Protein AF-A0A2I0VI64-F1 (afdb_monomer_lite)

Organism: NCBI:txid906689

Foldseek 3Di:
DDPPDDDDDPPDDDDVPPPDDDDDPVVLVVVPWDWDDDPQKIFIDDVPDGQWIFGDDPNDTDIDGPPPPPPPPD

Radius of gyration: 17.07 Å; chains: 1; bounding box: 36×51×39 Å

pLDDT: mean 81.03, std 15.77, range [40.03, 97.25]

Sequence (74 aa):
MHDVQVRILKDVRYVPDLKRNLISLGTLDDYGYVFRYEKGLLRILKGALVIIEGFKQDGLYVLQDATMMGETHV

InterPro domains:
  IPR054722 Retrovirus-related Pol polyprotein from transposon TNT 1-94-like, beta-barrel domain [PF22936] (4-33)

Structure (mmCIF, N/CA/C/O backbone):
data_AF-A0A2I0VI64-F1
#
_entry.id   AF-A0A2I0VI64-F1
#
loop_
_atom_site.group_PDB
_atom_site.id
_atom_site.type_symbol
_atom_site.label_atom_id
_atom_site.label_alt_id
_atom_site.label_comp_id
_atom_site.label_asym_id
_atom_site.label_entity_id
_atom_site.label_seq_id
_atom_site.pdbx_PDB_ins_code
_atom_site.Cartn_x
_atom_site.Cartn_y
_atom_site.Cartn_z
_atom_site.occupancy
_atom_site.B_iso_or_equiv
_atom_site.auth_seq_id
_atom_site.auth_comp_id
_atom_site.auth_asym_id
_atom_site.auth_atom_id
_atom_site.pdbx_PDB_model_num
ATOM 1 N N . MET A 1 1 ? -20.053 -32.840 5.568 1.00 55.28 1 MET A N 1
ATOM 2 C CA . MET A 1 1 ? -20.413 -31.704 6.441 1.00 55.28 1 MET A CA 1
ATOM 3 C C . MET A 1 1 ? -19.101 -31.020 6.784 1.00 55.28 1 MET A C 1
ATOM 5 O O . MET A 1 1 ? -18.218 -31.712 7.264 1.00 55.28 1 MET A O 1
ATOM 9 N N . HIS A 1 2 ? -18.904 -29.757 6.398 1.00 50.09 2 HIS A N 1
ATOM 10 C CA . HIS A 1 2 ? -17.679 -29.021 6.731 1.00 50.09 2 HIS A CA 1
ATOM 11 C C . HIS A 1 2 ? -17.940 -28.259 8.027 1.00 50.09 2 HIS A C 1
ATOM 13 O O . HIS A 1 2 ? -18.823 -27.402 8.052 1.00 50.09 2 HIS A O 1
ATOM 19 N N . ASP A 1 3 ? -17.214 -28.596 9.089 1.00 63.28 3 ASP A N 1
ATOM 20 C CA . ASP A 1 3 ? -17.260 -27.848 10.341 1.00 63.28 3 ASP A CA 1
ATOM 21 C C . ASP A 1 3 ? -16.796 -26.413 10.084 1.00 63.28 3 ASP A C 1
ATOM 23 O O . ASP A 1 3 ? -15.656 -26.163 9.682 1.00 63.28 3 ASP A O 1
ATOM 27 N N . VAL A 1 4 ? -17.696 -25.454 10.296 1.00 64.44 4 VAL A N 1
ATOM 28 C CA . VAL A 1 4 ? -17.358 -24.033 10.263 1.00 64.44 4 VAL A CA 1
ATOM 29 C C . VAL A 1 4 ? -16.482 -23.755 11.483 1.00 64.44 4 VAL A C 1
ATOM 31 O O . VAL A 1 4 ? -16.975 -23.572 12.594 1.00 64.44 4 VAL A O 1
ATOM 34 N N . GLN A 1 5 ? -15.161 -23.747 11.293 1.00 70.00 5 GLN A N 1
ATOM 35 C CA . GLN A 1 5 ? -14.236 -23.284 12.325 1.00 70.00 5 GLN A CA 1
ATOM 36 C C . GLN A 1 5 ? -14.441 -21.784 12.545 1.00 70.00 5 GLN A C 1
ATOM 38 O O . GLN A 1 5 ? -14.015 -20.956 11.741 1.00 70.00 5 GLN A O 1
ATOM 43 N N . VAL A 1 6 ? -15.055 -21.430 13.672 1.00 73.88 6 VAL A N 1
ATOM 44 C CA . VAL A 1 6 ? -15.099 -20.049 14.153 1.00 73.88 6 VAL A CA 1
ATOM 45 C C . VAL A 1 6 ? -13.713 -19.690 14.689 1.00 73.88 6 VAL A C 1
ATOM 47 O O . VAL A 1 6 ? -13.277 -20.2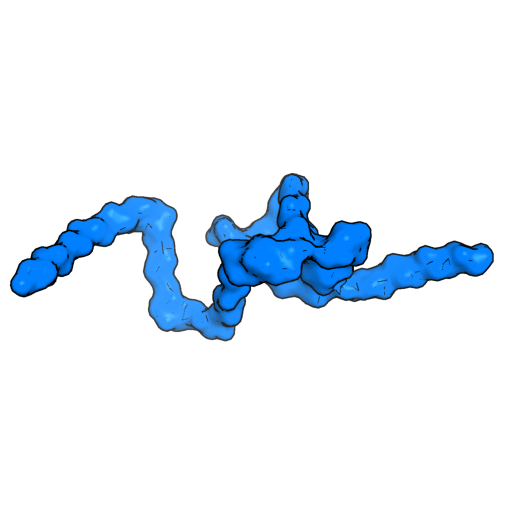15 15.712 1.00 73.88 6 VAL A O 1
ATOM 50 N N . ARG A 1 7 ? -12.998 -18.797 13.995 1.00 76.25 7 ARG A N 1
ATOM 51 C CA . ARG A 1 7 ? -11.731 -18.223 14.473 1.00 76.25 7 ARG A CA 1
ATOM 52 C C . ARG A 1 7 ? -11.956 -16.801 14.961 1.00 76.25 7 ARG A C 1
ATOM 54 O O . ARG A 1 7 ? -12.411 -15.945 14.210 1.00 76.25 7 ARG A O 1
ATOM 61 N N . ILE A 1 8 ? -11.598 -16.554 16.218 1.00 81.56 8 ILE A N 1
ATOM 62 C CA . ILE A 1 8 ? -11.578 -15.214 16.804 1.00 81.56 8 ILE A CA 1
ATOM 63 C C . ILE A 1 8 ? -10.246 -14.570 16.429 1.00 81.56 8 ILE A C 1
ATOM 65 O O . ILE A 1 8 ? -9.189 -14.988 16.903 1.00 81.56 8 ILE A O 1
ATOM 69 N N . LEU A 1 9 ? -10.299 -13.555 15.572 1.00 79.25 9 LEU A N 1
ATOM 70 C CA . LEU A 1 9 ? -9.155 -12.697 15.293 1.00 79.25 9 LEU A CA 1
ATOM 71 C C . LEU A 1 9 ? -9.073 -11.640 16.397 1.00 79.25 9 LEU A C 1
ATOM 73 O O . LEU A 1 9 ? -10.016 -10.878 16.605 1.00 79.25 9 LEU A O 1
ATOM 77 N N . LYS A 1 10 ? -7.960 -11.626 17.131 1.00 81.06 10 LYS A N 1
ATOM 78 C CA . LYS A 1 10 ? -7.647 -10.560 18.090 1.00 81.06 10 LYS A CA 1
ATOM 79 C C . LYS A 1 10 ? -6.976 -9.406 17.343 1.00 81.06 10 LYS A C 1
ATOM 81 O O . LYS A 1 10 ? -6.384 -9.621 16.290 1.00 81.06 10 LYS A O 1
ATOM 86 N N . ASP A 1 11 ? -7.120 -8.194 17.870 1.00 74.62 11 ASP A N 1
ATOM 87 C CA . ASP A 1 11 ? -6.463 -6.981 17.357 1.00 74.62 11 ASP A CA 1
ATOM 88 C C . ASP A 1 11 ? -6.858 -6.563 15.927 1.00 74.62 11 ASP A C 1
ATOM 90 O O . ASP A 1 11 ? -6.137 -5.823 15.258 1.00 74.62 11 ASP A O 1
ATOM 94 N N . VAL A 1 12 ? -8.040 -6.983 15.463 1.00 69.31 12 VAL A N 1
ATOM 95 C CA . VAL A 1 12 ? -8.635 -6.520 14.200 1.00 69.31 12 VAL A CA 1
ATOM 96 C C . VAL A 1 12 ? -9.891 -5.699 14.469 1.00 69.31 12 VAL A C 1
ATOM 98 O O . VAL A 1 12 ? -10.687 -6.012 15.355 1.00 69.31 12 VAL A O 1
ATOM 101 N N . ARG A 1 13 ? -10.094 -4.635 13.690 1.00 73.62 13 ARG A N 1
ATOM 102 C CA . ARG A 1 13 ? -11.308 -3.817 13.754 1.00 73.62 13 ARG A CA 1
ATOM 103 C C . ARG A 1 13 ? -12.248 -4.237 12.629 1.00 73.62 13 ARG A C 1
ATOM 105 O O . ARG A 1 13 ? -11.930 -4.039 11.461 1.00 73.62 13 ARG A O 1
ATOM 112 N N . TYR A 1 14 ? -13.406 -4.792 12.978 1.00 72.69 14 TYR A N 1
ATOM 113 C CA . TYR A 1 14 ? -14.502 -4.963 12.026 1.00 72.69 14 TYR A CA 1
ATOM 114 C C . TYR A 1 14 ? -15.108 -3.588 11.723 1.00 72.69 14 TYR A C 1
ATOM 116 O O . TYR A 1 14 ? -15.524 -2.883 12.642 1.00 72.69 14 TYR A O 1
ATOM 124 N N . VAL A 1 15 ? -15.113 -3.185 10.451 1.00 73.62 15 VAL A N 1
ATOM 125 C CA . VAL A 1 15 ? -15.641 -1.886 10.007 1.00 73.62 15 VAL A CA 1
ATOM 126 C C . VAL A 1 15 ? -16.799 -2.144 9.036 1.00 73.62 15 VAL A C 1
ATOM 128 O O . VAL A 1 15 ? -16.572 -2.177 7.827 1.00 73.62 15 VAL A O 1
ATOM 131 N N . PRO A 1 16 ? -18.026 -2.376 9.542 1.00 72.56 16 PRO A N 1
ATOM 132 C CA . PRO A 1 16 ? -19.175 -2.716 8.699 1.00 72.56 16 PRO A CA 1
ATOM 133 C C . PRO A 1 16 ? -19.524 -1.609 7.694 1.00 72.56 16 PRO A C 1
ATOM 135 O O . PRO A 1 16 ? -19.943 -1.906 6.581 1.00 72.56 16 PRO A O 1
ATOM 138 N N . ASP A 1 17 ? -19.269 -0.348 8.048 1.00 72.19 17 ASP A N 1
ATOM 139 C CA . ASP A 1 17 ? -19.561 0.823 7.213 1.00 72.19 17 ASP A CA 1
ATOM 140 C C . ASP A 1 17 ? -18.335 1.340 6.447 1.00 72.19 17 ASP A C 1
ATOM 142 O O . ASP A 1 17 ? -18.225 2.542 6.184 1.00 72.19 17 ASP A O 1
ATOM 146 N N . LEU A 1 18 ? -17.357 0.484 6.125 1.00 73.12 18 LEU A N 1
ATOM 147 C CA . LEU A 1 18 ? -16.182 0.925 5.375 1.00 73.12 18 LEU A CA 1
ATOM 148 C C . LEU A 1 18 ? -16.598 1.361 3.958 1.00 73.12 18 LEU A C 1
ATOM 150 O O . LEU A 1 18 ? -16.637 0.568 3.027 1.00 73.12 18 LEU A O 1
ATOM 154 N N . LYS A 1 19 ? -16.863 2.660 3.779 1.00 70.50 19 LYS A N 1
ATOM 155 C CA . LYS A 1 19 ? -17.211 3.287 2.487 1.00 70.50 19 LYS A CA 1
ATOM 156 C C . LYS A 1 19 ? -16.006 3.493 1.559 1.00 70.50 19 LYS A C 1
ATOM 158 O O . LYS A 1 19 ? -16.103 4.231 0.583 1.00 70.50 19 LYS A O 1
ATOM 163 N N . ARG A 1 20 ? -14.846 2.928 1.899 1.00 69.00 20 ARG A N 1
ATOM 164 C CA . ARG A 1 20 ? -13.600 3.076 1.138 1.00 69.00 20 ARG A CA 1
ATOM 165 C C . ARG A 1 20 ? -13.292 1.768 0.425 1.00 69.00 20 ARG A C 1
ATOM 167 O O . ARG A 1 20 ? -13.453 0.698 1.003 1.00 69.00 20 ARG A O 1
ATOM 174 N N . ASN A 1 21 ? -12.814 1.870 -0.809 1.00 77.75 21 ASN A N 1
ATOM 175 C CA . ASN A 1 21 ? -12.398 0.706 -1.578 1.00 77.75 21 ASN A CA 1
ATOM 176 C C . ASN A 1 21 ? -11.132 0.106 -0.953 1.00 77.75 21 ASN A C 1
ATOM 178 O O . ASN A 1 21 ? -10.162 0.820 -0.697 1.00 77.75 21 ASN A O 1
ATOM 182 N N . LEU A 1 22 ? -11.144 -1.203 -0.710 1.00 84.44 22 LEU A N 1
ATOM 183 C CA . LEU A 1 22 ? -9.948 -1.945 -0.325 1.00 84.44 22 LEU A CA 1
ATOM 184 C C . LEU A 1 22 ? -9.185 -2.342 -1.586 1.00 84.44 22 LEU A C 1
ATOM 186 O O . LEU A 1 22 ? -9.770 -2.893 -2.517 1.00 84.44 22 LEU A O 1
ATOM 190 N N . ILE A 1 23 ? -7.877 -2.091 -1.600 1.00 84.38 23 ILE A N 1
ATOM 191 C CA . ILE A 1 23 ? -6.993 -2.561 -2.667 1.00 84.38 23 ILE A CA 1
ATOM 192 C C . ILE A 1 23 ? -6.197 -3.753 -2.145 1.00 84.38 23 ILE A C 1
ATOM 194 O O . ILE A 1 23 ? -5.480 -3.651 -1.150 1.00 84.38 23 ILE A O 1
ATOM 198 N N . SER A 1 24 ? -6.342 -4.894 -2.818 1.00 88.50 24 SER A N 1
ATOM 199 C CA . SER A 1 24 ? -5.614 -6.117 -2.487 1.00 88.50 24 SER A CA 1
ATOM 200 C C . SER A 1 24 ? -4.152 -5.999 -2.914 1.00 88.50 24 SER A C 1
ATOM 202 O O . SER A 1 24 ? -3.856 -5.863 -4.102 1.00 88.50 24 SER A O 1
ATOM 204 N N . LEU A 1 25 ? -3.232 -6.097 -1.949 1.00 91.81 25 LEU A N 1
ATOM 205 C CA . LEU A 1 25 ? -1.797 -6.149 -2.240 1.00 91.81 25 LEU A CA 1
ATOM 206 C C . LEU A 1 25 ? -1.425 -7.416 -3.009 1.00 91.81 25 LEU A C 1
ATOM 208 O O . LEU A 1 25 ? -0.624 -7.328 -3.925 1.00 91.81 25 LEU A O 1
ATOM 212 N N . GLY A 1 26 ? -2.037 -8.563 -2.692 1.00 93.88 26 GLY A N 1
ATOM 213 C CA . GLY A 1 26 ? -1.778 -9.815 -3.412 1.00 93.88 26 GLY A CA 1
ATOM 214 C C . GLY A 1 26 ? -2.176 -9.720 -4.884 1.00 93.88 26 GLY A C 1
ATOM 215 O O . GLY A 1 26 ? -1.419 -10.107 -5.757 1.00 93.88 26 GLY A O 1
ATOM 216 N N . THR A 1 27 ? -3.309 -9.079 -5.176 1.00 94.56 27 THR A N 1
ATOM 217 C CA . THR A 1 27 ? -3.728 -8.843 -6.565 1.00 94.56 27 THR A CA 1
ATOM 218 C C . THR A 1 27 ? -2.756 -7.924 -7.304 1.00 94.56 27 THR A C 1
ATOM 220 O O . THR A 1 27 ? -2.453 -8.145 -8.470 1.00 94.56 27 THR A O 1
ATOM 223 N N . LEU A 1 28 ? -2.260 -6.878 -6.643 1.00 93.25 28 LEU A N 1
ATOM 224 C CA . LEU A 1 28 ? -1.249 -5.997 -7.224 1.00 93.25 28 LEU A CA 1
ATOM 225 C C . LEU A 1 28 ? 0.107 -6.713 -7.402 1.00 93.25 28 LEU A C 1
ATOM 227 O O . LEU A 1 28 ? 0.790 -6.464 -8.392 1.00 93.25 28 LEU A O 1
ATOM 231 N N . ASP A 1 29 ? 0.476 -7.620 -6.499 1.00 95.19 29 ASP A N 1
ATOM 232 C CA . ASP A 1 29 ? 1.670 -8.466 -6.614 1.00 95.19 29 ASP A CA 1
ATOM 233 C C . ASP A 1 29 ? 1.571 -9.425 -7.811 1.00 95.19 29 ASP A C 1
ATOM 235 O O . ASP A 1 29 ? 2.480 -9.461 -8.639 1.00 95.19 29 ASP A O 1
ATOM 239 N N . ASP A 1 30 ? 0.419 -10.079 -7.999 1.00 97.25 30 ASP A N 1
ATOM 240 C CA . ASP A 1 30 ? 0.128 -10.916 -9.175 1.00 97.25 30 ASP A CA 1
ATOM 241 C C . ASP A 1 30 ? 0.231 -10.115 -10.484 1.00 97.25 30 ASP A C 1
ATOM 243 O O . ASP A 1 30 ? 0.700 -10.610 -11.512 1.00 97.25 30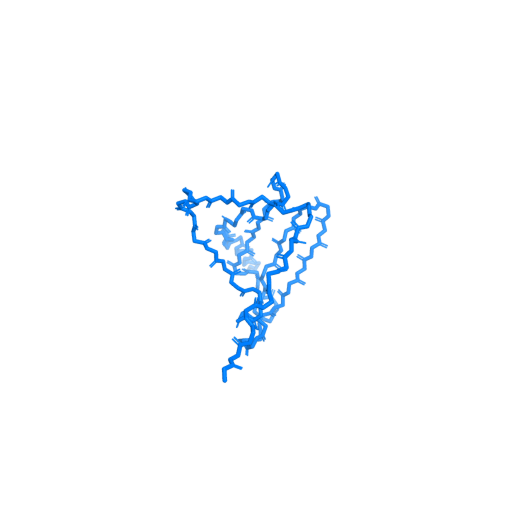 ASP A O 1
ATOM 247 N N . TYR A 1 31 ? -0.169 -8.840 -10.451 1.00 95.31 31 TYR A N 1
ATOM 248 C CA . TYR A 1 31 ? 0.004 -7.918 -11.571 1.00 95.31 31 TYR A CA 1
ATOM 249 C C . TYR A 1 31 ? 1.422 -7.352 -11.689 1.00 95.31 31 TYR A C 1
ATOM 251 O O . TYR A 1 31 ? 1.669 -6.569 -12.605 1.00 95.31 31 TYR A O 1
ATOM 259 N N . GLY A 1 32 ? 2.364 -7.712 -10.819 1.00 95.75 32 GLY A N 1
ATOM 260 C CA . GLY A 1 32 ? 3.765 -7.295 -10.863 1.00 95.75 32 GLY A CA 1
ATOM 261 C C . GLY A 1 32 ? 3.989 -5.835 -10.477 1.00 95.75 32 GLY A C 1
ATOM 262 O O . GLY A 1 32 ? 4.795 -5.150 -11.118 1.00 95.75 32 GLY A O 1
ATOM 263 N N . TYR A 1 33 ? 3.229 -5.327 -9.508 1.00 96.25 33 TYR A N 1
ATOM 264 C CA . TYR A 1 33 ? 3.520 -4.060 -8.841 1.00 96.25 33 TYR A CA 1
ATOM 265 C C . TYR A 1 33 ? 4.490 -4.276 -7.677 1.00 96.25 33 TYR A C 1
ATOM 267 O O . TYR A 1 33 ? 4.504 -5.322 -7.041 1.00 96.25 33 TYR A O 1
ATOM 275 N N . VAL A 1 34 ? 5.292 -3.256 -7.380 1.00 95.88 34 VAL A N 1
ATOM 276 C CA . VAL A 1 34 ? 6.252 -3.267 -6.272 1.00 95.88 34 VAL A CA 1
ATOM 277 C C . VAL A 1 34 ? 5.801 -2.292 -5.197 1.00 95.88 34 VAL A C 1
ATOM 279 O O . VAL A 1 34 ? 5.450 -1.152 -5.491 1.00 95.88 34 VAL A O 1
ATOM 282 N N . PHE A 1 35 ? 5.876 -2.713 -3.939 1.00 94.56 35 PHE A N 1
ATOM 283 C CA . PHE A 1 35 ? 5.531 -1.885 -2.787 1.00 94.56 35 PHE A CA 1
ATOM 284 C C . PHE A 1 35 ? 6.799 -1.450 -2.062 1.00 94.56 35 PHE A C 1
ATOM 286 O O . PHE A 1 35 ? 7.627 -2.279 -1.686 1.00 94.56 35 PHE A O 1
ATOM 293 N N . ARG A 1 36 ? 6.951 -0.147 -1.833 1.00 94.81 36 ARG A N 1
ATOM 294 C CA . ARG A 1 36 ? 8.011 0.410 -0.985 1.00 94.81 36 ARG A CA 1
ATOM 295 C C . ARG A 1 36 ? 7.374 1.171 0.157 1.00 94.81 36 ARG A C 1
ATOM 297 O O . ARG A 1 36 ? 6.473 1.970 -0.076 1.00 94.81 36 ARG A O 1
ATOM 304 N N . TYR A 1 37 ? 7.848 0.935 1.373 1.00 93.19 37 TYR A N 1
ATOM 305 C CA . TYR A 1 37 ? 7.344 1.616 2.555 1.00 93.19 37 TYR A CA 1
ATOM 306 C C . TYR A 1 37 ? 8.484 2.205 3.380 1.00 93.19 37 TYR A C 1
ATOM 308 O O . TYR A 1 37 ? 9.462 1.527 3.686 1.00 93.19 37 TYR A O 1
ATOM 316 N N . GLU A 1 38 ? 8.346 3.469 3.763 1.00 94.69 38 GLU A N 1
ATOM 317 C CA . GLU A 1 38 ? 9.297 4.152 4.637 1.00 94.69 38 GLU A CA 1
ATOM 318 C C . GLU A 1 38 ? 8.561 5.187 5.491 1.00 94.69 38 GLU A C 1
ATOM 320 O O . GLU A 1 38 ? 7.796 5.993 4.971 1.00 94.69 38 GLU A O 1
ATOM 325 N N . LYS A 1 39 ? 8.781 5.166 6.814 1.00 94.19 39 LYS A N 1
ATOM 326 C CA . LYS A 1 39 ? 8.255 6.174 7.761 1.00 94.19 39 LYS A CA 1
ATOM 327 C C . LYS A 1 39 ? 6.746 6.456 7.614 1.00 94.19 39 LYS A C 1
ATOM 329 O O . LYS A 1 39 ? 6.292 7.574 7.823 1.00 94.19 39 LYS A O 1
ATOM 334 N N . GLY A 1 40 ? 5.960 5.431 7.276 1.00 93.62 40 GLY A N 1
ATOM 335 C CA . GLY A 1 40 ? 4.508 5.545 7.111 1.00 93.62 40 GLY A CA 1
ATOM 336 C C . GLY A 1 40 ? 4.041 6.013 5.729 1.00 93.62 40 GLY A C 1
ATOM 337 O O . GLY A 1 40 ? 2.837 6.105 5.526 1.00 93.62 40 GLY A O 1
ATOM 338 N N . LEU A 1 41 ? 4.942 6.249 4.776 1.00 94.31 41 LEU A N 1
ATOM 339 C CA . LEU A 1 41 ? 4.619 6.415 3.360 1.00 94.31 41 LEU A CA 1
ATOM 340 C C . LEU A 1 41 ? 4.685 5.054 2.659 1.00 94.31 41 LEU A C 1
ATOM 342 O O . LEU A 1 41 ? 5.673 4.339 2.801 1.00 94.31 41 LEU A O 1
ATOM 346 N N . LEU A 1 42 ? 3.654 4.721 1.890 1.00 95.12 42 LEU A N 1
ATOM 347 C CA . LEU A 1 42 ? 3.590 3.611 0.947 1.00 95.12 42 LEU A CA 1
ATOM 348 C C . LEU A 1 42 ? 3.690 4.171 -0.473 1.00 95.12 42 LEU A C 1
ATOM 350 O O . LEU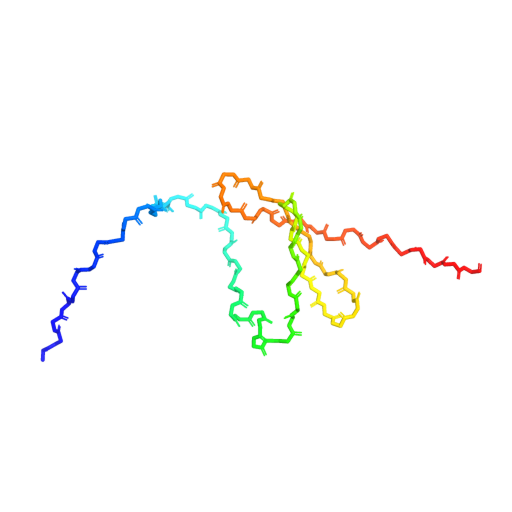 A 1 42 ? 2.966 5.093 -0.829 1.00 95.12 42 LEU A O 1
ATOM 354 N N . ARG A 1 43 ? 4.551 3.578 -1.296 1.00 95.06 43 ARG A N 1
ATOM 355 C CA . ARG A 1 43 ? 4.629 3.806 -2.740 1.00 95.06 43 ARG A CA 1
ATOM 356 C C . ARG A 1 43 ? 4.349 2.502 -3.461 1.00 95.06 43 ARG A C 1
ATOM 358 O O . ARG A 1 43 ? 4.980 1.489 -3.158 1.00 95.06 43 ARG A O 1
ATOM 365 N N . ILE A 1 44 ? 3.435 2.546 -4.419 1.00 94.06 44 ILE A N 1
ATOM 366 C CA . ILE A 1 44 ? 3.109 1.435 -5.310 1.00 94.06 44 ILE A CA 1
ATOM 367 C C . ILE A 1 44 ? 3.700 1.765 -6.674 1.00 94.06 44 ILE A C 1
ATOM 369 O O . ILE A 1 44 ? 3.372 2.795 -7.265 1.00 94.06 44 ILE A O 1
ATOM 373 N N . LEU A 1 45 ? 4.591 0.908 -7.162 1.00 94.56 45 LEU A N 1
ATOM 374 C CA . LEU A 1 45 ? 5.358 1.135 -8.377 1.00 94.56 45 LEU A CA 1
ATOM 375 C C . LEU A 1 45 ? 5.040 0.098 -9.447 1.00 94.56 45 LEU A C 1
ATOM 377 O O . LEU A 1 45 ? 4.806 -1.070 -9.143 1.00 94.56 45 LEU A O 1
ATOM 381 N N . LYS A 1 46 ? 5.130 0.510 -10.710 1.00 94.06 46 LYS A N 1
ATOM 382 C CA . LYS A 1 46 ? 5.186 -0.386 -11.867 1.00 94.06 46 LYS A CA 1
ATOM 383 C C . LY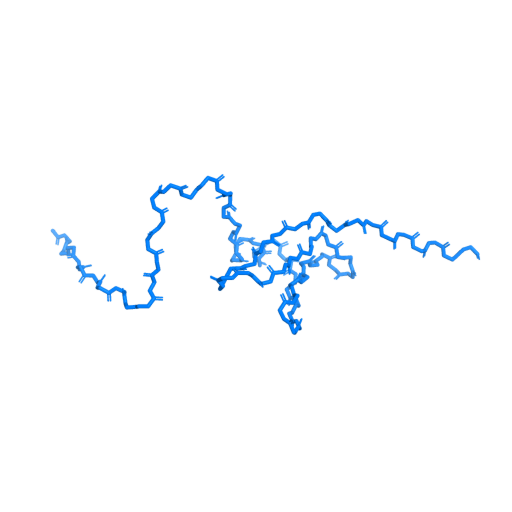S A 1 46 ? 6.502 -0.125 -12.597 1.00 94.06 46 LYS A C 1
ATOM 385 O O . LYS A 1 46 ? 6.674 0.904 -13.246 1.00 94.06 46 LYS A O 1
ATOM 390 N N . GLY A 1 47 ? 7.471 -1.024 -12.428 1.00 91.62 47 GLY A N 1
ATOM 391 C CA . GLY A 1 47 ? 8.856 -0.748 -12.820 1.00 91.62 47 GLY A CA 1
ATOM 392 C C . GLY A 1 47 ? 9.456 0.379 -11.969 1.00 91.62 47 GLY A C 1
ATOM 393 O O . GLY A 1 47 ? 9.450 0.295 -10.743 1.00 91.62 47 GLY A O 1
ATOM 394 N N . ALA A 1 48 ? 9.969 1.430 -12.613 1.00 90.31 48 ALA A N 1
ATOM 395 C CA . ALA A 1 48 ? 10.534 2.602 -11.932 1.00 90.31 48 ALA A CA 1
ATOM 396 C C . ALA A 1 48 ? 9.493 3.688 -11.596 1.00 90.31 48 ALA A C 1
ATOM 398 O O . ALA A 1 48 ? 9.799 4.609 -10.840 1.00 90.31 48 ALA A O 1
ATOM 399 N N . LEU A 1 49 ? 8.278 3.591 -12.145 1.00 91.88 49 LEU A N 1
ATOM 400 C CA . LEU A 1 49 ? 7.253 4.620 -12.004 1.00 91.88 49 LEU A CA 1
ATOM 401 C C . LEU A 1 49 ? 6.437 4.408 -10.730 1.00 91.88 49 LEU A C 1
ATOM 403 O O . LEU A 1 49 ? 5.920 3.313 -10.510 1.00 91.88 49 LEU A O 1
ATOM 407 N N . VAL A 1 50 ? 6.283 5.462 -9.927 1.00 92.44 50 VAL A N 1
ATOM 408 C CA . VAL A 1 50 ? 5.330 5.503 -8.810 1.00 92.44 50 VAL A CA 1
ATOM 409 C C . VAL A 1 50 ? 3.943 5.800 -9.375 1.00 92.44 50 VAL A C 1
ATOM 411 O O . VAL A 1 50 ? 3.746 6.822 -10.021 1.00 92.44 50 VAL A O 1
ATOM 414 N N . ILE A 1 51 ? 3.002 4.887 -9.150 1.00 91.94 51 ILE A N 1
ATOM 415 C CA . ILE A 1 51 ? 1.630 4.967 -9.670 1.00 91.94 51 ILE A CA 1
ATOM 416 C C . ILE A 1 51 ? 0.687 5.523 -8.605 1.00 91.94 51 ILE A C 1
ATOM 418 O O . ILE A 1 51 ? -0.187 6.329 -8.901 1.00 91.94 51 ILE A O 1
ATOM 422 N N . ILE A 1 52 ? 0.870 5.087 -7.358 1.00 92.69 52 ILE A N 1
ATOM 423 C CA . ILE A 1 52 ? 0.054 5.490 -6.214 1.00 92.69 52 ILE A CA 1
ATOM 424 C C . ILE A 1 52 ? 0.981 5.715 -5.026 1.00 92.69 52 ILE A C 1
ATOM 426 O O . ILE A 1 52 ? 1.908 4.932 -4.788 1.00 92.69 52 ILE A O 1
ATOM 430 N N . GLU A 1 53 ? 0.692 6.752 -4.251 1.00 93.75 53 GLU A N 1
ATOM 431 C CA . GLU A 1 53 ? 1.264 6.936 -2.924 1.00 93.75 53 GLU A CA 1
ATOM 432 C C . GLU A 1 53 ? 0.177 6.773 -1.865 1.00 93.75 53 GLU A C 1
ATOM 434 O O . GLU A 1 53 ? -1.014 6.844 -2.147 1.00 93.75 53 GLU A O 1
ATOM 439 N N . GLY A 1 54 ? 0.558 6.537 -0.620 1.00 93.50 54 GLY A N 1
ATOM 440 C CA . GLY A 1 54 ? -0.400 6.526 0.469 1.00 93.50 54 GLY A CA 1
ATOM 441 C C . GLY A 1 54 ? 0.258 6.707 1.814 1.00 93.50 54 GLY A C 1
ATOM 442 O O . GLY A 1 54 ? 1.375 6.250 2.037 1.00 93.50 54 GLY A O 1
ATOM 443 N N . PHE A 1 55 ? -0.447 7.346 2.735 1.00 94.81 55 PHE A N 1
ATOM 444 C CA . PHE A 1 55 ? 0.058 7.592 4.080 1.00 94.81 55 PHE A CA 1
ATOM 445 C C . PHE A 1 55 ? -0.645 6.711 5.097 1.00 94.81 55 PHE A C 1
ATOM 447 O O . PHE A 1 55 ? -1.850 6.468 5.016 1.00 94.81 55 PHE A O 1
ATOM 454 N N . LYS A 1 56 ? 0.120 6.232 6.076 1.00 93.50 56 LYS A N 1
ATOM 455 C CA . LYS A 1 56 ? -0.405 5.444 7.179 1.00 93.50 56 LYS A CA 1
ATOM 456 C C . LYS A 1 56 ? -1.192 6.346 8.131 1.00 93.50 56 LYS A C 1
ATOM 458 O O . LYS A 1 56 ? -0.617 7.209 8.786 1.00 93.50 56 LYS A O 1
ATOM 463 N N . GLN A 1 57 ? -2.484 6.083 8.257 1.00 90.00 57 GLN A N 1
ATOM 464 C CA . GLN A 1 57 ? -3.403 6.717 9.192 1.00 90.00 57 GLN A CA 1
ATOM 465 C C . GLN A 1 57 ? -4.203 5.628 9.915 1.00 90.00 57 GLN A C 1
ATOM 467 O O . GLN A 1 57 ? -4.776 4.745 9.281 1.00 90.00 57 GLN A O 1
ATOM 472 N N . ASP A 1 58 ? -4.210 5.658 11.250 1.00 87.06 58 ASP A N 1
ATOM 473 C CA . ASP A 1 58 ? -4.977 4.726 12.094 1.00 87.06 58 ASP A CA 1
ATOM 474 C C . ASP A 1 58 ? -4.749 3.235 11.768 1.00 87.06 58 ASP A C 1
ATOM 476 O O . ASP A 1 58 ? -5.644 2.399 11.879 1.00 87.06 58 ASP A O 1
ATOM 480 N N . GLY A 1 59 ? -3.523 2.895 11.352 1.00 83.81 59 GLY A N 1
ATOM 481 C CA . GLY A 1 59 ? -3.123 1.528 11.002 1.00 83.81 59 GLY A CA 1
ATOM 482 C C . GLY A 1 59 ? -3.344 1.135 9.537 1.00 83.81 59 GLY A C 1
ATOM 483 O O . GLY A 1 59 ? -2.844 0.087 9.135 1.00 83.81 59 GLY A O 1
ATOM 484 N N . LEU A 1 60 ? -4.001 1.971 8.730 1.00 87.62 60 LEU A N 1
ATOM 485 C CA . LEU A 1 60 ? -4.272 1.735 7.308 1.00 87.62 60 LEU A CA 1
ATOM 486 C C . LEU A 1 60 ? -3.499 2.712 6.424 1.00 87.62 60 LEU A C 1
ATOM 488 O O . LEU A 1 60 ? -3.239 3.837 6.830 1.00 87.62 60 LEU A O 1
ATOM 492 N N . TYR A 1 61 ? -3.167 2.310 5.198 1.00 91.25 61 TYR A N 1
ATOM 493 C CA . TYR A 1 61 ? -2.656 3.247 4.198 1.00 91.25 61 TYR A CA 1
ATOM 494 C C . TYR A 1 61 ? -3.822 3.878 3.447 1.00 91.25 61 TYR A C 1
ATOM 496 O O . TYR A 1 61 ? -4.594 3.189 2.781 1.00 91.25 61 TYR A O 1
ATOM 504 N N . VAL A 1 62 ? -3.948 5.194 3.562 1.00 90.81 62 VAL A N 1
ATOM 505 C CA . VAL A 1 62 ? -4.883 5.979 2.764 1.00 90.81 62 VAL A CA 1
ATOM 506 C C . VAL A 1 62 ? -4.164 6.361 1.485 1.00 90.81 62 VAL A C 1
ATOM 508 O O . VAL A 1 62 ? -3.197 7.119 1.518 1.00 90.81 62 VAL A O 1
ATOM 511 N N . LEU A 1 63 ? -4.612 5.774 0.381 1.00 90.88 63 LEU A N 1
ATOM 512 C CA . LEU A 1 63 ? -4.029 5.996 -0.933 1.00 90.88 63 LEU A CA 1
ATOM 513 C C . LEU A 1 63 ? -4.457 7.359 -1.482 1.00 90.88 63 LEU A C 1
ATOM 515 O O . LEU A 1 63 ? -5.605 7.772 -1.316 1.00 90.88 63 LEU A O 1
ATOM 519 N N . GLN A 1 64 ? -3.524 8.024 -2.143 1.00 87.19 64 GLN A N 1
ATOM 520 C CA . GLN A 1 64 ? -3.687 9.260 -2.888 1.00 87.19 64 GLN A CA 1
ATOM 521 C C . GLN A 1 64 ? -3.089 9.060 -4.283 1.00 87.19 64 GLN A C 1
ATOM 523 O O . GLN A 1 64 ? -2.134 8.293 -4.453 1.00 87.19 64 GLN A O 1
ATOM 528 N N . ASP A 1 65 ? -3.637 9.744 -5.283 1.00 75.62 65 ASP A N 1
ATOM 529 C CA . ASP A 1 65 ? -3.039 9.723 -6.614 1.00 75.62 65 ASP A CA 1
ATOM 530 C C . ASP A 1 65 ? -1.604 10.249 -6.530 1.00 75.62 65 ASP A C 1
ATOM 532 O O . ASP A 1 65 ? -1.337 11.290 -5.921 1.00 75.62 65 ASP A O 1
ATOM 536 N N . ALA A 1 66 ? -0.663 9.507 -7.116 1.00 68.56 66 ALA A N 1
ATOM 537 C CA . ALA A 1 66 ? 0.681 10.020 -7.289 1.00 68.56 66 ALA A CA 1
ATOM 538 C C . ALA A 1 66 ? 0.596 11.109 -8.362 1.00 68.56 66 ALA A C 1
ATOM 540 O O . ALA A 1 66 ? 0.528 10.810 -9.555 1.00 68.56 66 ALA A O 1
ATOM 541 N N . THR A 1 67 ? 0.549 12.381 -7.956 1.00 55.94 67 THR A N 1
ATOM 542 C CA . THR A 1 67 ? 0.737 13.490 -8.893 1.00 55.94 67 THR A CA 1
ATOM 543 C C . THR A 1 67 ? 2.068 13.237 -9.581 1.00 55.94 67 THR A C 1
ATOM 545 O O . THR A 1 67 ? 3.110 13.263 -8.927 1.00 55.94 67 THR A O 1
ATOM 548 N N . MET A 1 68 ? 2.033 12.930 -10.880 1.00 55.34 68 MET A N 1
ATOM 549 C CA . MET A 1 68 ? 3.232 12.791 -11.694 1.00 55.34 68 MET A CA 1
ATOM 550 C C . MET A 1 68 ? 3.984 14.122 -11.639 1.00 55.34 68 MET A C 1
ATOM 552 O O . MET A 1 68 ? 3.732 15.020 -12.438 1.00 55.34 68 MET A O 1
ATOM 556 N N . MET A 1 69 ? 4.906 14.264 -10.688 1.00 48.59 69 MET A N 1
ATOM 557 C CA . MET A 1 69 ? 5.962 15.266 -10.739 1.00 48.59 69 MET A CA 1
ATOM 558 C C . MET A 1 69 ? 6.914 14.782 -11.828 1.00 48.59 69 MET A C 1
ATOM 560 O O . MET A 1 69 ? 7.953 14.179 -11.572 1.00 48.59 69 MET A O 1
ATOM 564 N N . GLY A 1 70 ? 6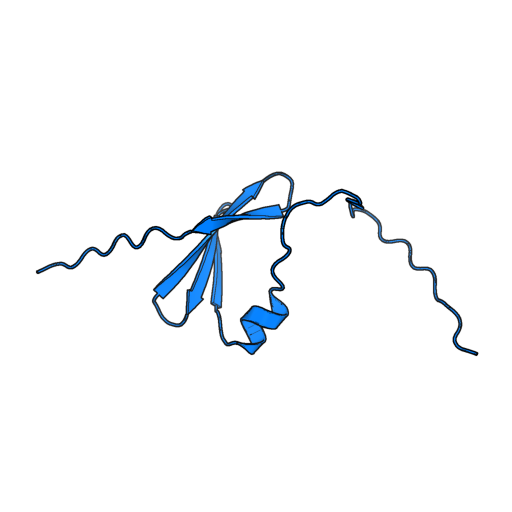.468 14.940 -13.073 1.00 42.53 70 GLY A N 1
ATOM 565 C CA . GLY A 1 70 ? 7.292 14.775 -14.247 1.00 42.53 70 GLY A CA 1
ATOM 566 C C . GLY A 1 70 ? 8.304 15.904 -14.250 1.00 42.53 70 GLY A C 1
ATOM 567 O O . GLY A 1 70 ? 8.088 16.924 -14.894 1.00 42.53 70 GLY A O 1
ATOM 568 N N . GLU A 1 71 ? 9.415 15.727 -13.545 1.00 46.56 71 GLU A N 1
ATOM 569 C CA . GLU A 1 71 ? 10.616 16.488 -13.848 1.00 46.56 71 GLU A CA 1
ATOM 570 C C . GLU A 1 71 ? 11.191 15.921 -15.147 1.00 46.56 71 GLU A C 1
ATOM 572 O O . GLU A 1 71 ? 12.065 15.058 -15.162 1.00 46.56 71 GLU A O 1
ATOM 577 N N . THR A 1 72 ? 10.640 16.391 -16.268 1.00 44.09 72 THR A N 1
ATOM 578 C CA . THR A 1 72 ? 11.358 16.351 -17.539 1.00 44.09 72 THR A CA 1
ATOM 579 C C . THR A 1 72 ? 12.466 17.385 -17.416 1.00 44.09 72 THR A C 1
ATOM 581 O O . THR A 1 72 ? 12.232 18.574 -17.617 1.00 44.09 72 THR A O 1
ATOM 584 N N . HIS A 1 73 ? 13.661 16.947 -17.029 1.00 40.03 73 HIS A N 1
ATOM 585 C CA . HIS A 1 73 ? 14.858 17.713 -17.346 1.00 40.03 73 HIS A CA 1
ATOM 586 C C . HIS A 1 73 ? 15.034 17.650 -18.869 1.00 40.03 73 HIS A C 1
ATOM 588 O O . HIS A 1 73 ? 15.394 16.604 -19.413 1.00 40.03 73 HIS A O 1
ATOM 594 N N . VAL A 1 74 ? 14.675 18.751 -19.534 1.00 51.41 74 VAL A N 1
ATOM 595 C CA . VAL A 1 74 ? 15.203 19.123 -20.855 1.00 51.41 74 VAL A CA 1
ATOM 596 C C . VAL A 1 74 ? 16.620 19.659 -20.716 1.00 51.41 74 VAL A C 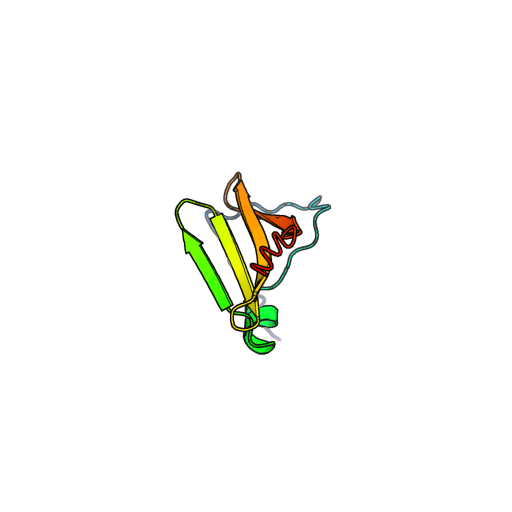1
ATOM 598 O O . VAL A 1 74 ? 16.911 20.280 -19.668 1.00 51.41 74 VAL A O 1
#

Secondary structure (DSSP, 8-state):
---------SS----TT--SPPPPHHHHHHTT-EEEEETTEEEEEETTEEEEEEEEETTEEEEEE---------